Protein AF-A0A920LT68-F1 (afdb_monomer_lite)

Sequence (61 aa):
MGNYGPPGTPADIVAKLNSALREAATDASVRDALVK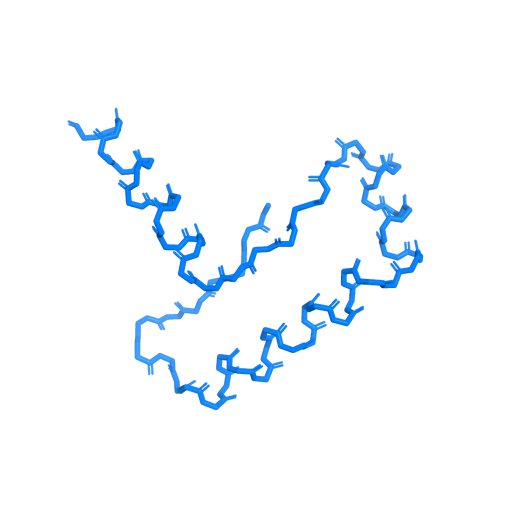GGYNPIIQTVDEVNAFMDAQIAIYE

Structure (mmCIF, N/CA/C/O backbone):
data_AF-A0A920LT68-F1
#
_entry.id   AF-A0A920LT68-F1
#
loop_
_atom_site.group_PDB
_atom_site.id
_atom_site.type_symbol
_atom_site.label_atom_id
_atom_site.label_alt_id
_atom_site.label_comp_id
_atom_site.label_asym_id
_atom_site.label_entity_id
_atom_site.label_seq_id
_atom_site.pdbx_PDB_ins_code
_atom_site.Cartn_x
_atom_site.Cartn_y
_atom_site.Cartn_z
_atom_site.occupancy
_atom_site.B_iso_or_equiv
_atom_site.auth_seq_id
_atom_site.auth_comp_id
_atom_site.auth_asym_id
_atom_site.auth_atom_id
_atom_site.pdbx_PDB_model_num
ATOM 1 N N . MET A 1 1 ? 4.652 6.472 0.007 1.00 54.97 1 MET A N 1
ATOM 2 C CA . MET A 1 1 ? 5.391 5.483 0.820 1.00 54.97 1 MET A CA 1
ATOM 3 C C . MET A 1 1 ? 4.620 4.180 0.749 1.00 54.97 1 MET A C 1
ATOM 5 O O . MET A 1 1 ? 3.442 4.199 1.079 1.00 54.97 1 MET A O 1
ATOM 9 N N . GLY A 1 2 ? 5.234 3.116 0.227 1.00 67.56 2 GLY A N 1
ATOM 10 C CA . GLY A 1 2 ? 4.617 1.789 0.113 1.00 67.56 2 GLY A CA 1
ATOM 11 C C . GLY A 1 2 ? 4.928 0.911 1.326 1.00 67.56 2 GLY A C 1
ATOM 12 O O . GLY A 1 2 ? 5.873 1.193 2.062 1.00 67.56 2 GLY A O 1
ATOM 13 N N . ASN A 1 3 ? 4.131 -0.138 1.534 1.00 74.00 3 ASN A N 1
ATOM 14 C CA . ASN A 1 3 ? 4.414 -1.179 2.519 1.00 74.00 3 ASN A CA 1
ATOM 15 C C . ASN A 1 3 ? 5.026 -2.390 1.808 1.00 74.00 3 ASN A C 1
ATOM 17 O O . ASN A 1 3 ? 4.427 -2.904 0.865 1.00 74.00 3 ASN A O 1
ATOM 21 N N . TYR A 1 4 ? 6.191 -2.843 2.267 1.00 83.81 4 TYR A N 1
ATOM 22 C CA . TYR A 1 4 ? 6.953 -3.913 1.627 1.00 83.81 4 TYR A CA 1
ATOM 23 C C . TYR A 1 4 ? 7.284 -5.005 2.641 1.00 83.81 4 TYR A C 1
ATOM 25 O O . TYR A 1 4 ? 7.646 -4.719 3.782 1.00 83.81 4 TYR A O 1
ATOM 33 N N . GLY A 1 5 ? 7.166 -6.258 2.211 1.00 84.38 5 GLY A N 1
ATOM 34 C CA . GLY A 1 5 ? 7.582 -7.429 2.978 1.00 84.38 5 GLY A CA 1
ATOM 35 C C . GLY A 1 5 ? 8.773 -8.130 2.317 1.00 84.38 5 GLY A C 1
ATOM 36 O O . GLY A 1 5 ? 8.994 -7.947 1.118 1.00 84.38 5 GLY A O 1
ATOM 37 N N . PRO A 1 6 ? 9.534 -8.956 3.058 1.00 85.38 6 PRO A N 1
ATOM 38 C CA . PRO A 1 6 ? 10.553 -9.815 2.468 1.00 85.38 6 PRO A CA 1
ATOM 39 C C . PRO A 1 6 ? 9.964 -10.773 1.416 1.00 85.38 6 PRO A C 1
ATOM 41 O O . PRO A 1 6 ? 8.806 -11.198 1.549 1.00 85.38 6 PRO A O 1
ATOM 44 N N . PRO A 1 7 ? 10.754 -11.187 0.409 1.00 82.31 7 PRO A N 1
ATOM 45 C CA . PRO A 1 7 ? 10.360 -12.259 -0.497 1.00 82.31 7 PRO A CA 1
ATOM 46 C C . PRO A 1 7 ? 9.944 -13.514 0.280 1.00 82.31 7 PRO A C 1
ATOM 48 O O . PRO A 1 7 ? 10.611 -13.916 1.231 1.00 82.31 7 PRO A O 1
ATOM 51 N N . GLY A 1 8 ? 8.826 -14.123 -0.117 1.00 86.38 8 GLY A N 1
ATOM 52 C CA . GLY A 1 8 ? 8.278 -15.303 0.560 1.00 86.38 8 GLY A CA 1
ATOM 53 C C . GLY A 1 8 ? 7.440 -15.005 1.806 1.00 86.38 8 GLY A C 1
ATOM 54 O O . GLY A 1 8 ? 7.069 -15.941 2.511 1.00 86.38 8 GLY A O 1
ATOM 55 N N . THR A 1 9 ? 7.105 -13.736 2.079 1.00 88.56 9 THR A N 1
ATOM 56 C CA . THR A 1 9 ? 6.103 -13.405 3.106 1.00 88.56 9 THR A CA 1
ATOM 57 C C . THR A 1 9 ? 4.800 -14.176 2.826 1.00 88.56 9 THR A C 1
ATOM 59 O O . THR A 1 9 ? 4.285 -14.087 1.708 1.00 88.56 9 THR A O 1
ATOM 62 N N . PRO A 1 10 ? 4.252 -14.924 3.804 1.00 92.31 10 PRO A N 1
ATOM 63 C CA . PRO A 1 10 ? 3.029 -15.699 3.613 1.00 92.31 10 PRO A CA 1
ATOM 64 C C . PRO A 1 10 ? 1.840 -14.851 3.144 1.00 92.31 10 PRO A C 1
ATOM 66 O O . PRO A 1 10 ? 1.642 -13.719 3.594 1.00 92.31 10 PRO A O 1
ATOM 69 N N . ALA A 1 11 ? 1.032 -15.407 2.237 1.00 87.94 11 ALA A N 1
ATOM 70 C CA . ALA A 1 11 ? -0.056 -14.682 1.580 1.00 87.94 11 ALA A CA 1
ATOM 71 C C . ALA A 1 11 ? -1.144 -14.197 2.555 1.00 87.94 11 ALA A C 1
ATOM 73 O O . ALA A 1 11 ? -1.723 -13.130 2.359 1.00 87.94 11 ALA A O 1
ATOM 74 N N . ASP A 1 12 ? -1.399 -14.944 3.627 1.00 92.38 12 ASP A N 1
ATOM 75 C CA . ASP A 1 12 ? -2.327 -14.575 4.697 1.00 92.38 12 ASP A CA 1
ATOM 76 C C . ASP A 1 12 ? -1.834 -13.357 5.495 1.00 92.38 12 ASP A C 1
ATOM 78 O O . ASP A 1 12 ? -2.616 -12.457 5.811 1.00 92.38 12 ASP A O 1
ATOM 82 N N . ILE A 1 13 ? -0.525 -13.272 5.752 1.00 92.25 13 ILE A N 1
ATOM 83 C CA . ILE A 1 13 ? 0.108 -12.112 6.389 1.00 92.25 13 ILE A CA 1
ATOM 84 C C . ILE A 1 13 ? 0.029 -10.890 5.473 1.00 92.25 13 ILE A C 1
ATOM 86 O O . ILE A 1 13 ? -0.358 -9.811 5.927 1.00 92.25 13 ILE A O 1
ATOM 90 N N . VAL A 1 14 ? 0.320 -11.056 4.179 1.00 89.19 14 VAL A N 1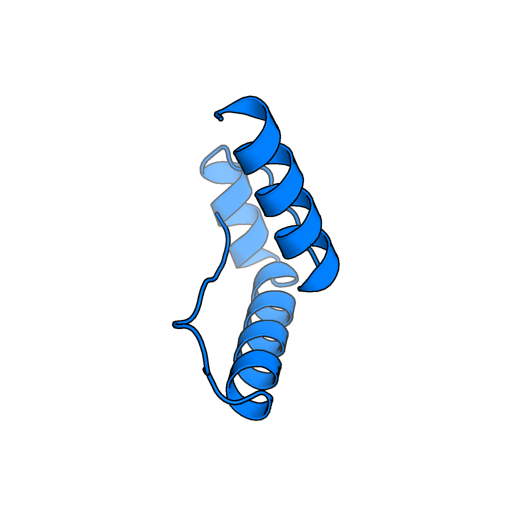
ATOM 91 C CA . VAL A 1 14 ? 0.171 -9.984 3.180 1.00 89.19 14 VAL A CA 1
ATOM 92 C C . VAL A 1 14 ? -1.274 -9.481 3.139 1.00 89.19 14 VAL A C 1
ATOM 94 O O . VAL A 1 14 ? -1.513 -8.275 3.204 1.00 89.19 14 VAL A O 1
ATOM 97 N N . ALA A 1 15 ? -2.252 -10.389 3.096 1.00 88.81 15 ALA A N 1
ATOM 98 C CA . ALA A 1 15 ? -3.668 -10.036 3.080 1.00 88.81 15 ALA A CA 1
ATOM 99 C C . ALA A 1 15 ? -4.084 -9.260 4.340 1.00 88.81 15 ALA A C 1
ATOM 101 O O . ALA A 1 15 ? -4.743 -8.222 4.239 1.00 88.81 15 ALA A O 1
ATOM 102 N N . LYS A 1 16 ? -3.652 -9.714 5.524 1.00 91.81 16 LYS A N 1
ATOM 103 C CA . LYS A 1 16 ? -3.943 -9.048 6.800 1.00 91.81 16 LYS A CA 1
ATOM 104 C C . LYS A 1 16 ? -3.376 -7.630 6.849 1.00 91.81 16 LYS A C 1
ATOM 106 O O . LYS A 1 16 ? -4.084 -6.701 7.234 1.00 91.81 16 LYS A O 1
ATOM 111 N N . LEU A 1 17 ? -2.120 -7.456 6.439 1.00 90.44 17 LEU A N 1
ATOM 112 C CA . LEU A 1 17 ? -1.462 -6.149 6.420 1.00 90.44 17 LEU A CA 1
ATOM 113 C C . LEU A 1 17 ? -2.131 -5.194 5.425 1.00 90.44 17 LEU A C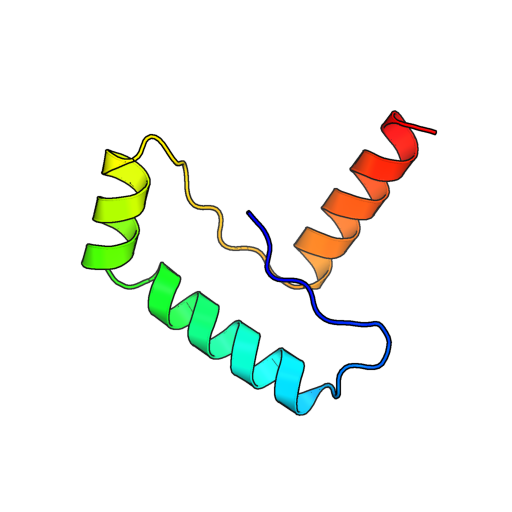 1
ATOM 115 O O . LEU A 1 17 ? -2.385 -4.044 5.770 1.00 90.44 17 LEU A O 1
ATOM 119 N N . ASN A 1 18 ? -2.481 -5.673 4.229 1.00 87.62 18 ASN A N 1
ATOM 120 C CA . ASN A 1 18 ? -3.179 -4.864 3.227 1.00 87.62 18 ASN A CA 1
ATOM 121 C C . ASN A 1 18 ? -4.568 -4.422 3.693 1.00 87.62 18 ASN A C 1
ATOM 123 O O . ASN A 1 18 ? -4.962 -3.284 3.443 1.00 87.62 18 ASN A O 1
ATOM 127 N N . SER A 1 19 ? -5.301 -5.297 4.387 1.00 89.38 19 SER A N 1
ATOM 128 C CA . SER A 1 19 ? -6.596 -4.940 4.969 1.00 89.38 19 SER A CA 1
ATOM 129 C C . SER A 1 19 ? -6.452 -3.821 6.001 1.00 89.38 19 SER A C 1
ATOM 131 O O . SER A 1 19 ? -7.155 -2.819 5.910 1.00 89.38 19 SER A O 1
ATOM 133 N N . ALA A 1 20 ? -5.503 -3.955 6.932 1.00 89.88 20 ALA A N 1
ATOM 134 C CA . ALA A 1 20 ? -5.255 -2.945 7.962 1.00 89.88 20 ALA A CA 1
ATOM 135 C C . ALA A 1 20 ? -4.813 -1.598 7.363 1.00 89.88 20 ALA A C 1
ATOM 137 O O . ALA A 1 20 ? -5.242 -0.539 7.815 1.00 89.88 20 ALA A O 1
ATOM 138 N N . LEU A 1 21 ? -3.994 -1.628 6.308 1.00 86.75 21 LEU A N 1
ATOM 139 C CA . LEU A 1 21 ? -3.577 -0.425 5.586 1.00 86.75 21 LEU A CA 1
ATOM 140 C C . LEU A 1 21 ? -4.744 0.282 4.903 1.00 86.75 21 LEU A C 1
ATOM 142 O O . LEU A 1 21 ? -4.819 1.506 4.955 1.00 86.75 21 LEU A O 1
ATOM 146 N N . ARG A 1 22 ? -5.659 -0.467 4.277 1.00 85.00 22 ARG A N 1
ATOM 147 C CA . ARG A 1 22 ? -6.858 0.120 3.666 1.00 85.00 22 ARG A CA 1
ATOM 148 C C . ARG A 1 22 ? -7.753 0.766 4.709 1.00 85.00 22 ARG A C 1
ATOM 150 O O . ARG A 1 22 ? -8.187 1.890 4.495 1.00 85.00 22 ARG A O 1
ATOM 157 N N . GLU A 1 23 ? -7.980 0.087 5.827 1.00 88.56 23 GLU A N 1
ATOM 158 C CA . GLU A 1 23 ? -8.774 0.620 6.932 1.00 88.56 23 GLU A CA 1
ATOM 159 C C . GLU A 1 23 ? -8.173 1.930 7.459 1.00 88.56 23 GLU A C 1
ATOM 161 O O . GLU A 1 23 ? -8.852 2.957 7.479 1.00 88.56 23 GLU A O 1
ATOM 166 N N . ALA A 1 24 ? -6.868 1.937 7.748 1.00 87.12 24 ALA A N 1
ATOM 167 C CA . ALA A 1 24 ? -6.158 3.135 8.186 1.00 87.12 24 ALA A CA 1
ATOM 168 C C . ALA A 1 24 ? -6.189 4.260 7.139 1.00 87.12 24 ALA A C 1
ATOM 170 O O . ALA A 1 24 ? -6.336 5.424 7.491 1.00 87.12 24 ALA A O 1
ATOM 171 N N . ALA A 1 25 ? -6.084 3.941 5.847 1.00 80.25 25 ALA A N 1
ATOM 172 C CA . ALA A 1 25 ? -6.132 4.943 4.783 1.00 80.25 25 ALA A CA 1
ATOM 173 C C . ALA A 1 25 ? -7.534 5.550 4.581 1.00 80.25 25 ALA A C 1
ATOM 175 O O . ALA A 1 25 ? -7.650 6.655 4.049 1.00 80.25 25 ALA A O 1
ATOM 17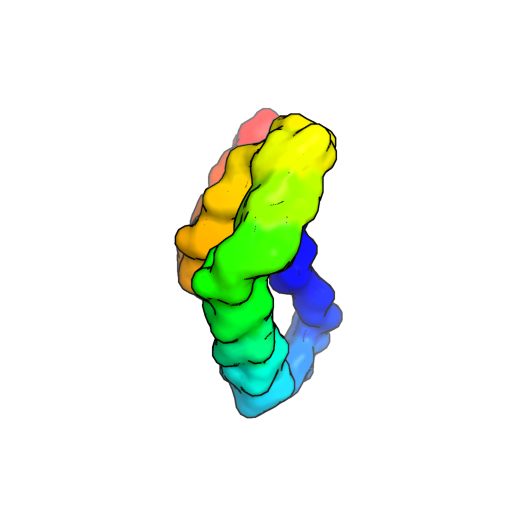6 N N . THR A 1 26 ? -8.590 4.845 4.997 1.00 84.25 26 THR A N 1
ATOM 177 C CA . THR A 1 26 ? -9.968 5.364 5.004 1.00 84.25 26 THR A CA 1
ATOM 178 C C . THR A 1 26 ? -10.326 6.133 6.275 1.00 84.25 26 THR A C 1
ATOM 180 O O . THR A 1 26 ? -11.355 6.809 6.298 1.00 84.25 26 THR A O 1
ATOM 183 N N . ASP A 1 27 ? -9.485 6.078 7.309 1.00 91.75 27 ASP A N 1
ATOM 184 C CA . ASP A 1 27 ? -9.664 6.862 8.526 1.00 91.75 27 ASP A CA 1
ATOM 185 C C . ASP A 1 27 ? -9.385 8.350 8.253 1.00 91.75 27 ASP A C 1
ATOM 187 O O . ASP A 1 27 ? -8.318 8.741 7.765 1.00 91.75 27 ASP A O 1
ATOM 191 N N . ALA A 1 28 ? -10.362 9.200 8.577 1.00 91.44 28 ALA A N 1
ATOM 192 C CA . ALA A 1 28 ? -10.276 10.636 8.336 1.00 91.44 28 ALA A CA 1
ATOM 193 C C . ALA A 1 28 ? -9.118 11.290 9.105 1.00 91.44 28 ALA A C 1
ATOM 195 O O . ALA A 1 28 ? -8.425 12.138 8.551 1.00 91.44 28 ALA A O 1
ATOM 196 N N . SER A 1 29 ? -8.850 10.862 10.342 1.00 94.12 29 SER A N 1
ATOM 197 C CA . SER A 1 29 ? -7.766 11.422 11.155 1.00 94.12 29 SER A CA 1
ATOM 198 C C . SER A 1 29 ? -6.389 11.102 10.572 1.00 94.12 29 SER A C 1
ATOM 200 O O . SER A 1 29 ? -5.497 11.954 10.571 1.00 94.12 29 SER A O 1
ATOM 202 N N . VAL A 1 30 ? -6.229 9.903 10.006 1.00 91.88 30 VAL A N 1
ATOM 203 C CA . VAL A 1 30 ? -4.998 9.477 9.331 1.00 91.88 30 VAL A CA 1
ATOM 204 C C . VAL A 1 30 ? -4.813 10.258 8.036 1.00 91.88 30 VAL A C 1
ATOM 206 O O . VAL A 1 30 ? -3.737 10.805 7.785 1.00 91.88 30 VAL A O 1
ATOM 209 N N . ARG A 1 31 ? -5.870 10.367 7.225 1.00 89.38 31 ARG A N 1
ATOM 210 C CA . ARG A 1 31 ? -5.848 11.151 5.987 1.00 89.38 31 ARG A CA 1
ATOM 211 C C . ARG A 1 31 ? -5.509 12.617 6.254 1.00 89.38 31 ARG A C 1
ATOM 213 O O . ARG A 1 31 ? -4.648 13.169 5.572 1.00 89.38 31 ARG A O 1
ATOM 220 N N . ASP A 1 32 ? -6.145 13.235 7.242 1.00 92.75 32 ASP A N 1
ATOM 221 C CA . ASP A 1 32 ? -5.932 14.642 7.580 1.00 92.75 32 ASP A CA 1
ATOM 222 C C . ASP A 1 32 ? -4.510 14.891 8.087 1.00 92.75 32 ASP A C 1
ATOM 224 O O . ASP A 1 32 ? -3.884 15.883 7.711 1.00 92.75 32 ASP A O 1
ATOM 228 N N . ALA A 1 33 ? -3.956 13.971 8.883 1.00 92.56 33 ALA A N 1
ATOM 229 C CA . ALA A 1 33 ? -2.564 14.040 9.319 1.00 92.56 33 ALA A CA 1
ATOM 230 C C . ALA A 1 33 ? -1.586 13.971 8.134 1.00 92.56 33 ALA A C 1
ATOM 232 O O . ALA A 1 33 ? -0.632 14.750 8.078 1.00 92.56 33 ALA A O 1
ATOM 233 N N . LEU A 1 34 ? -1.839 13.084 7.165 1.00 90.69 34 LEU A N 1
ATOM 234 C CA . LEU A 1 34 ? -1.020 12.953 5.957 1.00 90.69 34 LEU A CA 1
ATOM 235 C C . LEU A 1 34 ? -1.098 14.211 5.084 1.00 90.69 34 LEU A C 1
ATOM 237 O O . LEU A 1 34 ? -0.059 14.749 4.700 1.00 90.69 34 LEU A O 1
ATOM 241 N N . VAL A 1 35 ? -2.302 14.729 4.833 1.00 92.88 35 VAL A N 1
ATOM 242 C CA . VAL A 1 35 ? -2.499 15.961 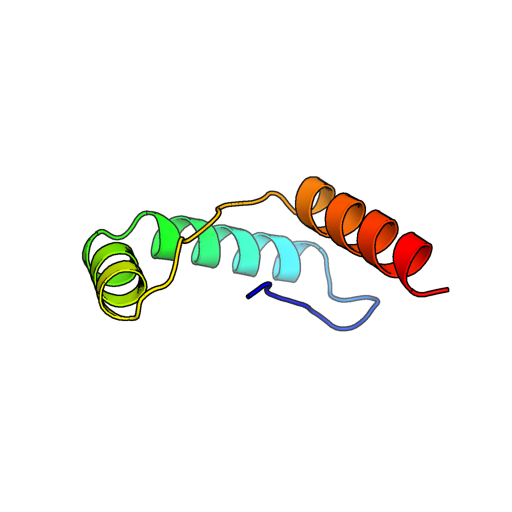4.051 1.00 92.88 35 VAL A CA 1
ATOM 243 C C . VAL A 1 35 ? -1.852 17.160 4.744 1.00 92.88 35 VAL A C 1
ATOM 245 O O . VAL A 1 35 ? -1.141 17.932 4.102 1.00 92.88 35 VAL A O 1
ATOM 248 N N . LYS A 1 36 ? -2.013 17.295 6.065 1.00 95.12 36 LYS A N 1
ATOM 249 C CA . LYS A 1 36 ? -1.353 18.345 6.857 1.00 95.12 36 LYS A CA 1
ATOM 250 C C . LYS A 1 36 ? 0.173 18.235 6.810 1.00 95.12 36 LYS A C 1
ATOM 252 O O . LYS A 1 36 ? 0.858 19.252 6.862 1.00 95.12 36 LYS A O 1
ATOM 257 N N . GLY A 1 37 ? 0.699 17.017 6.696 1.00 93.25 37 GLY A N 1
ATOM 258 C CA . GLY A 1 37 ? 2.120 16.745 6.488 1.00 93.25 37 GLY A CA 1
ATOM 259 C C . GLY A 1 37 ? 2.628 17.036 5.071 1.00 93.25 37 GLY A C 1
ATOM 260 O O . GLY A 1 37 ? 3.818 16.865 4.826 1.00 93.25 37 GLY A O 1
ATOM 261 N N . GLY A 1 38 ? 1.762 17.463 4.145 1.00 94.06 38 GLY A N 1
ATOM 262 C CA . GLY A 1 38 ? 2.114 17.737 2.749 1.00 94.06 38 GLY A CA 1
ATOM 263 C C . GLY A 1 38 ? 2.106 16.503 1.843 1.00 94.06 38 GLY A C 1
ATOM 264 O O . GLY A 1 38 ? 2.601 16.568 0.720 1.00 94.06 38 GLY A O 1
ATOM 265 N N . TYR A 1 39 ? 1.553 15.378 2.304 1.00 90.69 39 TYR A N 1
ATOM 266 C CA . TYR A 1 39 ? 1.446 14.158 1.511 1.00 90.69 39 TYR A CA 1
ATOM 267 C C . TYR A 1 39 ? 0.130 14.104 0.732 1.00 90.69 39 TYR A C 1
ATOM 269 O O . TYR A 1 39 ? -0.919 14.524 1.215 1.00 90.69 39 TYR A O 1
ATOM 277 N N . ASN A 1 40 ? 0.180 13.493 -0.453 1.00 88.19 40 ASN A N 1
ATOM 278 C CA . ASN A 1 40 ? -1.002 13.064 -1.195 1.00 88.19 40 ASN A CA 1
ATOM 279 C C . ASN A 1 40 ? -1.134 11.534 -1.074 1.00 88.19 40 ASN A C 1
ATOM 281 O O . ASN A 1 40 ? -0.426 10.818 -1.788 1.00 88.19 40 ASN A O 1
ATOM 285 N N . PRO A 1 41 ? -1.940 11.011 -0.133 1.00 83.75 41 PRO A N 1
ATOM 286 C CA . PRO A 1 41 ? -2.071 9.572 0.060 1.00 83.75 41 PRO A CA 1
ATOM 287 C C . PRO A 1 41 ? -2.728 8.905 -1.152 1.00 83.75 41 PRO A C 1
ATOM 289 O O . PRO A 1 41 ? -3.792 9.317 -1.606 1.00 83.75 41 PRO A O 1
ATOM 292 N N . ILE A 1 42 ? -2.093 7.843 -1.648 1.00 84.06 42 ILE A N 1
ATOM 293 C CA . ILE A 1 42 ? -2.588 7.018 -2.751 1.00 84.06 42 ILE A CA 1
ATOM 294 C C . ILE A 1 42 ? -2.873 5.631 -2.180 1.00 84.06 42 ILE A C 1
ATOM 296 O O . ILE A 1 42 ? -2.008 5.032 -1.541 1.00 84.06 42 ILE A O 1
ATOM 300 N N . ILE A 1 43 ? -4.085 5.128 -2.403 1.00 82.06 43 ILE A N 1
ATOM 301 C CA . ILE A 1 43 ? -4.456 3.755 -2.059 1.00 82.06 43 ILE A CA 1
ATOM 302 C C . ILE A 1 43 ? -4.259 2.911 -3.314 1.00 82.06 43 ILE A C 1
ATOM 304 O O . ILE A 1 43 ? -4.909 3.163 -4.323 1.00 82.06 43 ILE A O 1
ATOM 308 N N . GLN A 1 44 ? -3.361 1.933 -3.239 1.00 84.62 44 GLN A N 1
ATOM 309 C CA . GLN A 1 44 ? -3.040 1.028 -4.341 1.00 84.62 44 GLN A CA 1
ATOM 310 C C . GLN A 1 44 ? -3.254 -0.425 -3.910 1.00 84.62 44 GLN A C 1
ATOM 312 O O . GLN A 1 44 ? -3.131 -0.788 -2.736 1.00 84.62 44 GLN A O 1
ATOM 317 N N . THR A 1 45 ? -3.601 -1.266 -4.870 1.00 85.88 45 THR A N 1
ATOM 318 C CA . THR A 1 45 ? -3.537 -2.723 -4.779 1.00 85.88 45 THR A CA 1
ATOM 319 C C . THR A 1 45 ? -2.084 -3.206 -4.848 1.00 85.88 45 THR A C 1
ATOM 321 O O . THR A 1 45 ? -1.178 -2.453 -5.202 1.00 85.88 45 THR A O 1
ATOM 324 N N . VAL A 1 46 ? -1.858 -4.481 -4.515 1.00 84.06 46 VAL A N 1
ATOM 325 C CA . VAL A 1 46 ? -0.531 -5.109 -4.639 1.00 84.06 46 VAL A CA 1
ATOM 326 C C . VAL A 1 46 ? -0.051 -5.077 -6.091 1.00 84.06 46 VAL A C 1
ATOM 328 O O . VAL A 1 46 ? 1.087 -4.700 -6.344 1.00 84.06 46 VAL A O 1
ATOM 331 N N . ASP A 1 47 ? -0.933 -5.397 -7.037 1.00 86.81 47 ASP A N 1
ATOM 332 C CA . ASP A 1 47 ? -0.591 -5.431 -8.461 1.00 86.81 47 ASP A CA 1
ATOM 333 C C . ASP A 1 47 ? -0.228 -4.039 -8.993 1.00 86.81 47 ASP A C 1
ATOM 335 O O . ASP A 1 47 ? 0.744 -3.893 -9.730 1.00 86.81 47 ASP A O 1
ATOM 339 N N . GLU A 1 48 ? -0.947 -2.995 -8.568 1.00 88.69 48 GLU A N 1
ATOM 340 C CA . GLU A 1 48 ? -0.640 -1.610 -8.946 1.00 88.69 48 GLU A CA 1
ATOM 341 C C . GL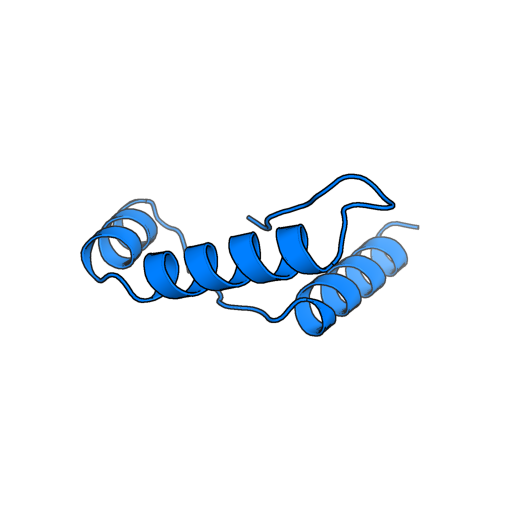U A 1 48 ? 0.704 -1.136 -8.384 1.00 88.69 48 GLU A C 1
ATOM 343 O O . GLU A 1 48 ? 1.438 -0.427 -9.074 1.00 88.69 48 GLU A O 1
ATOM 348 N N . VAL A 1 49 ? 1.045 -1.522 -7.148 1.00 89.44 49 VAL A N 1
ATOM 349 C CA . VAL A 1 49 ? 2.347 -1.173 -6.563 1.00 89.44 49 VAL A CA 1
ATOM 350 C C . VAL A 1 49 ? 3.479 -1.932 -7.254 1.00 89.44 49 VAL A C 1
ATOM 352 O O . VAL A 1 49 ? 4.512 -1.330 -7.533 1.00 89.44 49 VAL A O 1
ATOM 355 N N . ASN A 1 50 ? 3.279 -3.210 -7.592 1.00 87.81 50 ASN A N 1
ATOM 356 C CA . ASN A 1 50 ? 4.267 -4.007 -8.320 1.00 87.81 50 ASN A CA 1
ATOM 357 C C . ASN A 1 50 ? 4.525 -3.415 -9.709 1.00 87.81 50 ASN A C 1
ATOM 359 O O . ASN A 1 50 ? 5.667 -3.121 -10.041 1.00 87.81 50 ASN A O 1
ATOM 363 N N . ALA A 1 51 ? 3.465 -3.125 -10.468 1.00 90.06 51 ALA A N 1
ATOM 364 C CA . ALA A 1 51 ? 3.585 -2.515 -11.790 1.00 90.06 51 ALA A CA 1
ATOM 365 C C . ALA A 1 51 ? 4.266 -1.136 -11.742 1.00 90.06 51 ALA A C 1
ATOM 367 O O . ALA A 1 51 ? 5.061 -0.801 -12.621 1.00 90.06 51 ALA A O 1
ATOM 368 N N . PHE A 1 52 ? 3.984 -0.331 -10.710 1.00 89.75 52 PHE A N 1
ATOM 369 C CA . PHE A 1 52 ? 4.675 0.940 -10.501 1.00 89.75 52 PHE A CA 1
ATOM 370 C C . PHE A 1 52 ? 6.171 0.736 -10.246 1.00 89.75 52 PHE A C 1
ATOM 372 O O . PHE A 1 52 ? 6.986 1.439 -10.838 1.00 89.75 52 PHE A O 1
ATOM 379 N N . MET A 1 53 ? 6.538 -0.216 -9.386 1.00 89.81 53 MET A N 1
ATOM 380 C CA . MET A 1 53 ? 7.939 -0.503 -9.079 1.00 89.81 53 MET A CA 1
ATOM 381 C C . MET A 1 53 ? 8.691 -1.041 -10.299 1.00 89.81 53 MET A C 1
ATOM 383 O O . MET A 1 53 ? 9.789 -0.561 -10.567 1.00 89.81 53 MET A O 1
ATOM 387 N N . ASP A 1 54 ? 8.088 -1.943 -11.076 1.00 91.44 54 ASP A N 1
ATOM 388 C CA . ASP A 1 54 ? 8.673 -2.466 -12.317 1.00 91.44 54 ASP A CA 1
ATOM 389 C C . ASP A 1 54 ? 8.939 -1.338 -13.325 1.00 91.44 54 ASP A C 1
ATOM 391 O O . ASP A 1 54 ? 10.020 -1.253 -13.910 1.00 91.44 54 ASP A O 1
ATOM 395 N N . ALA A 1 55 ? 7.985 -0.413 -13.481 1.00 92.25 55 ALA A N 1
ATOM 396 C CA . ALA A 1 55 ? 8.150 0.752 -14.345 1.00 92.25 55 ALA A CA 1
ATOM 397 C C . ALA A 1 55 ? 9.259 1.697 -13.855 1.00 92.25 55 ALA A C 1
ATOM 399 O O . ALA A 1 55 ? 9.993 2.252 -14.669 1.00 92.25 55 ALA A O 1
ATOM 400 N N . GLN A 1 56 ? 9.395 1.885 -12.539 1.00 91.25 56 GLN A N 1
ATOM 401 C CA . GLN A 1 56 ? 10.466 2.703 -11.967 1.00 91.25 56 GLN A CA 1
ATOM 402 C C . GLN A 1 56 ? 11.833 2.046 -12.167 1.00 91.25 56 GLN A C 1
ATOM 404 O O . GLN A 1 56 ? 12.765 2.725 -12.580 1.00 91.25 56 GLN A O 1
ATOM 409 N N . ILE A 1 57 ? 11.959 0.737 -11.940 1.00 91.75 57 ILE A N 1
ATOM 410 C CA . ILE A 1 57 ? 13.212 0.003 -12.172 1.00 91.75 57 ILE A CA 1
ATOM 411 C C . ILE A 1 57 ? 13.667 0.180 -13.624 1.00 91.75 57 ILE A C 1
ATOM 413 O O . ILE A 1 57 ? 14.798 0.593 -13.849 1.00 91.75 57 ILE A O 1
ATOM 417 N N . ALA A 1 58 ? 12.767 0.003 -14.594 1.00 92.88 58 ALA A N 1
ATOM 418 C CA . ALA A 1 58 ? 13.086 0.151 -16.015 1.00 92.88 58 ALA A CA 1
ATOM 419 C C . ALA A 1 58 ? 13.535 1.568 -16.432 1.00 92.88 58 ALA A C 1
ATOM 421 O O . ALA A 1 58 ? 14.154 1.725 -17.480 1.00 92.88 58 ALA A O 1
ATOM 422 N N . ILE A 1 59 ? 13.198 2.607 -15.659 1.00 91.88 59 ILE A N 1
ATOM 423 C CA . ILE A 1 59 ? 13.650 3.989 -15.910 1.00 91.88 59 ILE A CA 1
ATOM 424 C C . ILE A 1 59 ? 15.080 4.212 -15.400 1.00 91.88 59 ILE A C 1
ATOM 426 O O . ILE A 1 59 ? 15.786 5.077 -15.922 1.00 91.88 59 ILE A O 1
ATOM 430 N N . TYR A 1 60 ? 15.478 3.492 -14.351 1.00 86.88 60 TYR A N 1
ATOM 431 C CA . TYR A 1 60 ? 16.737 3.704 -13.637 1.00 86.88 60 TYR A CA 1
ATOM 432 C C . TYR A 1 60 ? 17.805 2.629 -13.913 1.00 86.88 60 TYR A C 1
ATOM 434 O O . TYR A 1 60 ? 18.923 2.774 -13.411 1.00 86.88 60 TYR A O 1
ATOM 442 N N . GLU A 1 61 ? 17.484 1.596 -14.697 1.00 66.69 61 GLU A N 1
ATOM 443 C CA . GLU A 1 61 ? 18.443 0.695 -15.368 1.00 66.69 61 GLU A CA 1
ATOM 444 C C . GLU A 1 61 ? 18.972 1.290 -16.683 1.00 66.69 61 GLU A C 1
ATOM 446 O O . GLU A 1 61 ? 20.186 1.117 -16.945 1.00 66.69 61 GLU A O 1
#

Secondary structure (DSSP, 8-state):
------TT--HHHHHHHHHHHHHHHH-HHHHHHHHHTT-------HHHHHHHHHHHHHHH-

Radius of gyration: 13.56 Å; chains: 1; bounding box: 29×34×27 Å

pLDDT: mean 87.41, std 6.86, range [54.97, 95.12]

Foldseek 3Di:
DDDDDPPPDDPVVVVVVLVVVVVLCPDPVSVVVQVVVVHDDDRDDPVRVVVVVVVVVVVVD